Protein AF-A0A4W3JZZ7-F1 (afdb_monomer_lite)

Organism: Callorhinchus milii (NCBI:txid7868)

Sequence (63 aa):
LYSHLNDFVLFQLISIGSSYNYGNEDQAEFLCVVSRELNNSTNGIVIEPSEKAKILQERGSRM

pLDDT: mean 70.4, std 13.47, range [46.41, 90.81]

Foldseek 3Di:
DPPVVVQKDFDDKDQPQQPDDPPDDDRDRIDTDIDGDDPPPPDDDDPPPDVVRVVVVVVVVPD

Secondary structure (DSSP, 8-state):
--GGGTTPEEEEEEE--TT-B-SSS-B-SEEEEEE------SSS---PPPHHHHHHHHHHTT-

Radius of gyration: 16.37 Å; chains: 1; bounding box: 33×33×44 Å

Structure (mmCIF, N/CA/C/O backbone):
data_AF-A0A4W3JZZ7-F1
#
_entry.id   AF-A0A4W3JZZ7-F1
#
loop_
_atom_site.group_PDB
_atom_site.id
_atom_site.type_symbol
_atom_site.label_atom_id
_atom_site.label_alt_id
_atom_site.label_comp_id
_atom_site.label_asym_id
_atom_site.label_entity_id
_atom_site.label_seq_id
_atom_site.pdbx_PDB_ins_code
_atom_site.Cartn_x
_atom_site.Cartn_y
_atom_site.Cartn_z
_atom_site.occupancy
_atom_site.B_iso_or_equiv
_atom_site.auth_seq_id
_atom_site.auth_comp_id
_atom_site.auth_asym_id
_atom_site.auth_atom_id
_atom_site.pdbx_PDB_model_num
ATOM 1 N N . LEU A 1 1 ? 4.096 -13.987 15.671 1.00 47.75 1 LEU A N 1
ATOM 2 C CA . LEU A 1 1 ? 4.478 -13.190 14.480 1.00 47.75 1 LEU A CA 1
ATOM 3 C C . LEU A 1 1 ? 3.423 -13.237 13.365 1.00 47.75 1 LEU A C 1
ATOM 5 O O . LEU A 1 1 ? 3.195 -12.210 12.753 1.00 47.75 1 LEU A O 1
ATOM 9 N N . TYR A 1 2 ? 2.745 -14.371 13.129 1.00 47.38 2 TYR A N 1
ATOM 10 C CA . TYR A 1 2 ? 1.769 -14.528 12.031 1.00 47.38 2 TYR A CA 1
ATOM 11 C C . TYR A 1 2 ? 0.332 -14.060 12.338 1.00 47.38 2 TYR A C 1
ATOM 13 O O . TYR A 1 2 ? -0.433 -13.762 11.426 1.00 47.38 2 TYR A O 1
ATOM 21 N N . SER A 1 3 ? -0.045 -13.969 13.615 1.00 49.59 3 SER A N 1
ATOM 22 C CA . SER A 1 3 ? -1.418 -13.621 14.009 1.00 49.59 3 SER A CA 1
ATOM 23 C C . SER A 1 3 ? -1.808 -12.194 13.620 1.00 49.59 3 SER A C 1
ATOM 25 O O . SER A 1 3 ? -2.957 -11.958 13.292 1.00 49.59 3 SER A O 1
ATOM 27 N N . HIS A 1 4 ? -0.846 -11.267 13.587 1.00 56.19 4 HIS A N 1
ATOM 28 C CA . HIS A 1 4 ? -1.122 -9.844 13.375 1.00 56.19 4 HIS A CA 1
ATOM 29 C C . HIS A 1 4 ? -1.367 -9.478 11.895 1.00 56.19 4 HIS A C 1
ATOM 31 O O . HIS A 1 4 ? -1.846 -8.386 11.598 1.00 56.19 4 HIS A O 1
ATOM 37 N N . LEU A 1 5 ? -1.017 -10.361 10.952 1.00 61.44 5 LEU A N 1
ATOM 38 C CA . LEU A 1 5 ? -1.154 -10.066 9.523 1.00 61.44 5 LEU A CA 1
ATOM 39 C C . LEU A 1 5 ? -2.559 -10.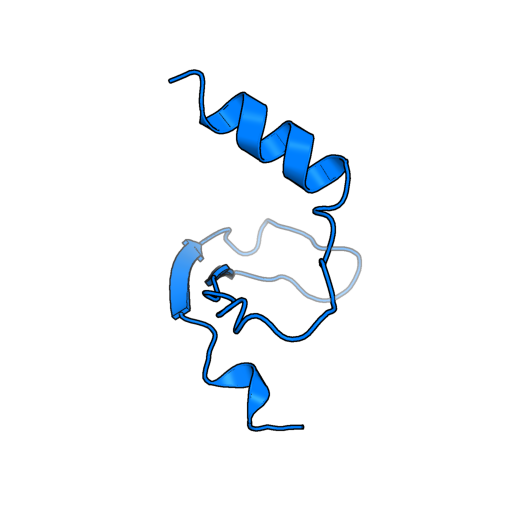381 8.977 1.00 61.44 5 LEU A C 1
ATOM 41 O O . LEU A 1 5 ? -2.938 -9.830 7.951 1.00 61.44 5 LEU A O 1
ATOM 45 N N . ASN A 1 6 ? -3.335 -11.233 9.662 1.00 64.88 6 ASN A N 1
ATOM 46 C CA . ASN A 1 6 ? -4.689 -11.611 9.229 1.00 64.88 6 ASN A CA 1
ATOM 47 C C . ASN A 1 6 ? -5.724 -10.486 9.420 1.00 64.88 6 ASN A C 1
ATOM 49 O O . ASN A 1 6 ? -6.794 -10.549 8.827 1.00 64.88 6 ASN A O 1
ATOM 53 N N . ASP A 1 7 ? -5.398 -9.451 10.200 1.00 74.75 7 ASP A N 1
ATOM 54 C CA . ASP A 1 7 ? -6.290 -8.312 10.466 1.00 74.75 7 ASP A CA 1
ATOM 55 C C . ASP A 1 7 ? -6.203 -7.205 9.400 1.00 74.75 7 ASP A C 1
ATOM 57 O O . ASP A 1 7 ? -6.859 -6.168 9.515 1.00 74.75 7 ASP A O 1
ATOM 61 N N . PHE A 1 8 ? -5.358 -7.380 8.381 1.00 81.69 8 PHE A N 1
ATOM 62 C CA . PHE A 1 8 ? -5.234 -6.421 7.292 1.00 81.69 8 PHE A CA 1
ATOM 63 C C . PHE A 1 8 ? -6.203 -6.769 6.163 1.00 81.69 8 PHE A C 1
ATOM 65 O O . PHE A 1 8 ? -6.088 -7.804 5.509 1.00 81.69 8 PHE A O 1
ATOM 72 N N . VAL A 1 9 ? -7.142 -5.866 5.910 1.00 83.75 9 VAL A N 1
ATOM 73 C CA . VAL A 1 9 ? -8.080 -5.935 4.795 1.00 83.75 9 VAL A CA 1
ATOM 74 C C . VAL A 1 9 ? -7.441 -5.276 3.580 1.00 83.75 9 VAL A C 1
ATOM 76 O O . VAL A 1 9 ? -6.967 -4.139 3.642 1.00 83.75 9 VAL A O 1
ATOM 79 N N . LEU A 1 10 ? -7.437 -5.986 2.453 1.00 83.19 10 LEU A N 1
ATOM 80 C CA . LEU A 1 10 ? -7.056 -5.408 1.171 1.00 83.19 10 LEU A CA 1
ATOM 81 C C . LEU A 1 10 ? -8.101 -4.365 0.766 1.00 83.19 10 LEU A C 1
ATOM 83 O O . LEU A 1 10 ? -9.256 -4.707 0.528 1.00 83.19 10 LEU A O 1
ATOM 87 N N . PHE A 1 11 ? -7.691 -3.105 0.669 1.00 87.06 11 PHE A N 1
ATOM 88 C CA . PHE A 1 11 ? -8.573 -2.018 0.258 1.00 87.06 11 PHE A CA 1
ATOM 89 C C . PHE A 1 11 ? -8.461 -1.745 -1.241 1.00 87.06 11 PHE A C 1
ATOM 91 O O . PHE A 1 11 ? -9.470 -1.567 -1.915 1.00 87.06 11 PHE A O 1
ATOM 98 N N . GLN A 1 12 ? -7.239 -1.738 -1.781 1.00 90.12 12 GLN A N 1
ATOM 99 C CA . GLN A 1 12 ? -7.028 -1.464 -3.200 1.00 90.12 12 GLN A CA 1
ATOM 100 C C . GLN A 1 12 ? -5.747 -2.119 -3.717 1.00 90.12 12 GLN A C 1
ATOM 102 O O . GLN A 1 12 ? -4.680 -1.962 -3.129 1.00 90.12 12 GLN A O 1
ATOM 107 N N . LEU A 1 13 ? -5.844 -2.784 -4.870 1.00 90.81 13 LEU A N 1
ATOM 108 C CA . LEU A 1 13 ? -4.691 -3.174 -5.680 1.00 90.81 13 LEU A CA 1
ATOM 109 C C . LEU A 1 13 ? -4.559 -2.182 -6.836 1.00 90.81 13 LEU A C 1
ATOM 111 O O . LEU A 1 13 ? -5.512 -1.971 -7.587 1.00 90.81 13 LEU A O 1
ATOM 115 N N . ILE A 1 14 ? -3.402 -1.545 -6.956 1.00 90.62 14 ILE A N 1
ATOM 116 C CA . ILE A 1 14 ? -3.131 -0.529 -7.974 1.00 90.62 14 ILE A CA 1
ATOM 117 C C . ILE A 1 14 ? -2.060 -1.087 -8.897 1.00 90.62 14 ILE A C 1
ATOM 119 O O . ILE A 1 14 ? -0.986 -1.448 -8.425 1.00 90.62 14 ILE A O 1
ATOM 123 N N . SER A 1 15 ? -2.338 -1.148 -10.200 1.00 89.06 15 SER A N 1
ATOM 124 C CA . SER A 1 15 ? -1.301 -1.436 -11.192 1.00 89.06 15 SER A CA 1
ATOM 125 C C . SER A 1 15 ? -0.547 -0.148 -11.499 1.00 89.06 15 SER A C 1
ATOM 127 O O . SER A 1 15 ? -1.146 0.838 -11.924 1.00 89.06 15 SER A O 1
ATOM 129 N N . ILE A 1 16 ? 0.755 -0.148 -11.235 1.00 87.00 16 ILE A N 1
ATOM 130 C CA . ILE A 1 16 ? 1.656 0.988 -11.477 1.00 87.00 16 ILE A CA 1
ATOM 131 C C . ILE A 1 16 ? 2.565 0.757 -12.690 1.00 87.00 16 ILE A C 1
ATOM 133 O O . ILE A 1 16 ? 3.210 1.693 -13.160 1.00 87.00 16 ILE A O 1
ATOM 137 N N . GLY A 1 17 ? 2.561 -0.465 -13.234 1.00 81.62 17 GLY A N 1
ATOM 138 C CA . GLY A 1 17 ? 3.393 -0.866 -14.362 1.00 81.62 17 GLY A CA 1
ATOM 139 C C . GLY A 1 17 ? 4.882 -0.934 -14.009 1.00 81.62 17 GLY A C 1
ATOM 140 O O . GLY A 1 17 ? 5.331 -0.446 -12.977 1.00 81.62 17 GLY A O 1
ATOM 141 N N . SER A 1 18 ? 5.670 -1.527 -14.901 1.00 77.25 18 SER A N 1
ATOM 142 C CA . SER A 1 18 ? 7.117 -1.725 -14.717 1.00 77.25 18 SER A CA 1
ATOM 143 C C . SER A 1 18 ? 7.930 -0.421 -14.736 1.00 77.25 18 SER A C 1
ATOM 145 O O . SER A 1 18 ? 9.081 -0.372 -14.315 1.00 77.25 18 SER A O 1
ATOM 147 N N . SER A 1 19 ? 7.336 0.685 -15.194 1.00 73.88 19 SER A N 1
ATOM 148 C CA . SER A 1 19 ? 8.022 1.979 -15.280 1.00 73.88 19 SER A CA 1
ATOM 149 C C . SER A 1 19 ? 8.230 2.669 -13.926 1.00 73.88 19 SER A C 1
ATOM 151 O O . SER A 1 19 ? 8.999 3.629 -13.855 1.00 73.88 19 SER A O 1
ATOM 153 N N . TYR A 1 20 ? 7.575 2.210 -12.853 1.00 71.88 20 TYR A N 1
ATOM 154 C CA . TYR A 1 20 ? 7.803 2.742 -11.512 1.00 71.88 20 TYR A CA 1
ATOM 155 C C . TYR A 1 20 ? 9.064 2.122 -10.893 1.00 71.88 20 TYR A C 1
ATOM 157 O O . TYR A 1 20 ? 9.085 0.961 -10.488 1.00 71.88 20 TYR A O 1
ATOM 165 N N . ASN A 1 21 ? 10.141 2.906 -10.830 1.00 70.31 21 ASN A N 1
ATOM 166 C CA . ASN A 1 21 ? 11.439 2.450 -10.339 1.00 70.31 21 ASN A CA 1
ATOM 167 C C . ASN A 1 21 ? 11.626 2.805 -8.854 1.00 70.31 21 ASN A C 1
ATOM 169 O O . ASN A 1 21 ? 11.821 3.974 -8.514 1.00 70.31 21 ASN A O 1
ATOM 173 N N . TYR A 1 22 ? 11.587 1.804 -7.969 1.00 69.62 22 TYR A N 1
ATOM 174 C CA . TYR A 1 22 ? 11.867 1.968 -6.538 1.00 69.62 22 TYR A CA 1
ATOM 175 C C . TYR A 1 22 ? 13.347 1.691 -6.234 1.00 69.62 22 TYR A C 1
ATOM 177 O O . TYR A 1 22 ? 13.676 0.787 -5.482 1.00 69.62 22 TYR A O 1
ATOM 185 N N . GLY A 1 23 ? 14.256 2.454 -6.845 1.00 70.06 23 GLY A N 1
ATOM 186 C CA . GLY A 1 23 ? 15.672 2.479 -6.464 1.00 70.06 23 GLY A CA 1
ATOM 187 C C . GLY A 1 23 ? 16.429 1.142 -6.567 1.00 70.06 23 GLY A C 1
ATOM 188 O O . GLY A 1 23 ? 16.539 0.395 -5.607 1.00 70.06 23 GLY A O 1
ATOM 189 N N . ASN A 1 24 ? 17.094 0.957 -7.707 1.00 65.38 24 ASN A N 1
ATOM 190 C CA . ASN A 1 24 ? 18.265 0.101 -7.962 1.00 65.38 24 ASN A CA 1
ATOM 191 C C . ASN A 1 24 ? 18.205 -1.438 -8.015 1.00 65.38 24 ASN A C 1
ATOM 193 O O . ASN A 1 24 ? 19.236 -1.966 -8.401 1.00 65.38 24 ASN A O 1
ATOM 197 N N . GLU A 1 25 ? 17.100 -2.171 -7.832 1.00 66.69 25 GLU A N 1
ATOM 198 C CA . GLU A 1 25 ? 17.045 -3.514 -8.482 1.00 66.69 25 GLU A CA 1
ATOM 199 C C . GLU A 1 25 ? 15.660 -4.152 -8.652 1.00 66.69 25 GLU A C 1
ATOM 201 O O . GLU A 1 25 ? 15.495 -4.953 -9.569 1.00 66.69 25 GLU A O 1
ATOM 206 N N . ASP A 1 26 ? 14.633 -3.736 -7.905 1.00 69.12 26 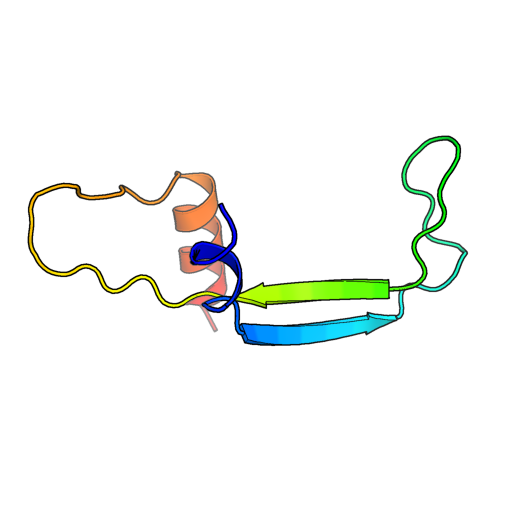ASP A N 1
ATOM 207 C CA . ASP A 1 26 ? 13.298 -4.338 -8.025 1.00 69.12 26 ASP A CA 1
ATOM 208 C C . ASP A 1 26 ? 12.257 -3.361 -8.596 1.00 69.12 26 ASP A C 1
ATOM 210 O O . ASP A 1 26 ? 11.994 -2.284 -8.052 1.00 69.12 26 ASP A O 1
ATOM 214 N N . GLN A 1 27 ? 11.644 -3.749 -9.718 1.00 74.75 27 GLN A N 1
ATOM 215 C CA . GLN A 1 27 ? 10.478 -3.067 -10.281 1.00 74.75 27 GLN A CA 1
ATOM 216 C C . GLN A 1 27 ? 9.213 -3.69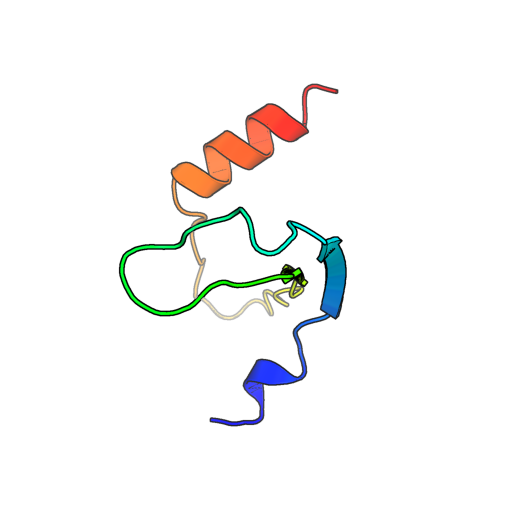5 -9.694 1.00 74.75 27 GLN A C 1
ATOM 218 O O . GLN A 1 27 ? 8.936 -4.873 -9.909 1.00 74.75 27 GLN A O 1
ATOM 223 N N . ALA A 1 28 ? 8.433 -2.909 -8.953 1.00 80.38 28 ALA A N 1
ATOM 224 C CA . ALA A 1 28 ? 7.117 -3.330 -8.493 1.00 80.38 28 ALA A CA 1
ATOM 225 C C . ALA A 1 28 ? 6.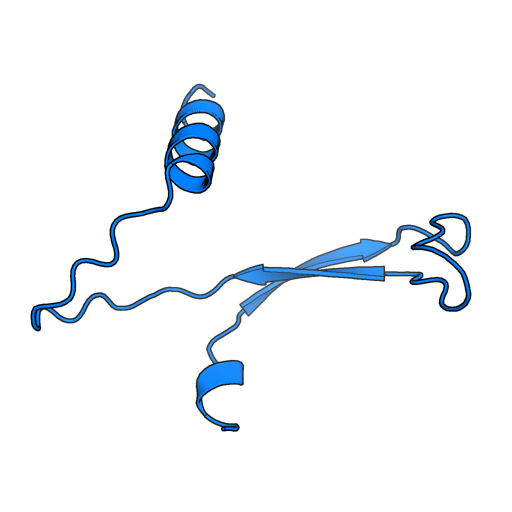072 -2.964 -9.552 1.00 80.38 28 ALA A C 1
ATOM 227 O O . ALA A 1 28 ? 5.938 -1.801 -9.917 1.00 80.38 28 ALA A O 1
ATOM 228 N N . GLU A 1 29 ? 5.298 -3.940 -10.021 1.00 86.62 29 GLU A N 1
ATOM 229 C CA . GLU A 1 29 ? 4.213 -3.701 -10.988 1.00 86.62 29 GLU A CA 1
ATOM 230 C C . GLU A 1 29 ? 2.896 -3.309 -10.307 1.00 86.62 29 GLU A C 1
ATOM 232 O O . GLU A 1 29 ? 1.987 -2.758 -10.942 1.00 86.62 29 GLU A O 1
ATOM 237 N N . PHE A 1 30 ? 2.797 -3.578 -9.002 1.00 86.75 30 PHE A N 1
ATOM 238 C CA . PHE A 1 30 ? 1.585 -3.396 -8.219 1.00 86.75 30 PHE A CA 1
ATOM 239 C C . PHE A 1 30 ? 1.864 -2.801 -6.840 1.00 86.75 30 PHE A C 1
ATOM 241 O O . PHE A 1 30 ? 2.849 -3.136 -6.183 1.00 86.75 30 PHE A O 1
ATOM 248 N N . LEU A 1 31 ? 0.933 -1.967 -6.373 1.00 88.31 31 LEU A N 1
ATOM 249 C CA . LEU A 1 31 ? 0.866 -1.484 -4.998 1.00 88.31 31 LEU A CA 1
ATOM 250 C C . LEU A 1 31 ? -0.384 -2.034 -4.320 1.00 88.31 31 LEU A C 1
ATOM 252 O O . LEU A 1 31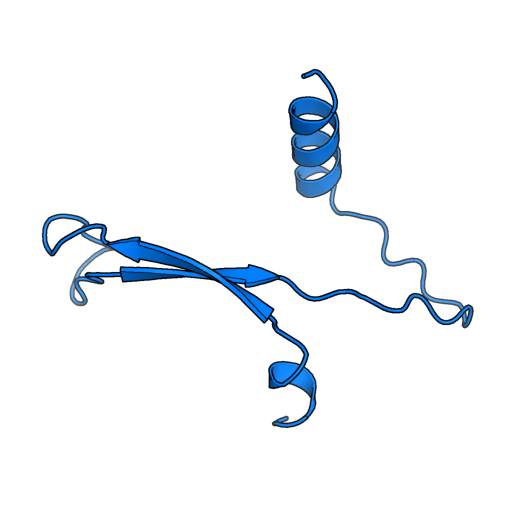 ? -1.493 -1.944 -4.848 1.00 88.31 31 LEU A O 1
ATOM 256 N N . CYS A 1 32 ? -0.183 -2.584 -3.130 1.00 90.00 32 CYS A N 1
ATOM 257 C CA . CYS A 1 32 ? -1.227 -3.140 -2.290 1.00 90.00 32 CYS A CA 1
ATOM 258 C C . CYS A 1 32 ? -1.533 -2.150 -1.162 1.00 90.00 32 CYS A C 1
ATOM 260 O O . CYS A 1 32 ? -0.719 -1.949 -0.260 1.00 90.00 32 CYS A O 1
ATOM 262 N N . VAL A 1 33 ? -2.695 -1.506 -1.223 1.00 88.88 33 VAL A N 1
ATOM 263 C CA . VAL A 1 33 ? -3.213 -0.675 -0.137 1.00 88.88 33 VAL A CA 1
ATOM 264 C C . VAL A 1 33 ? -4.003 -1.582 0.791 1.00 88.88 33 VAL A C 1
ATOM 266 O O . VAL A 1 33 ? -5.052 -2.109 0.416 1.00 88.88 33 VAL A O 1
ATOM 269 N N . VAL A 1 34 ? -3.495 -1.749 2.006 1.00 88.88 34 VAL A N 1
ATOM 270 C CA . VAL A 1 34 ? -4.165 -2.484 3.077 1.00 88.88 34 VAL A CA 1
ATOM 271 C C . VAL A 1 34 ? -4.596 -1.524 4.175 1.00 88.88 34 VAL A C 1
ATOM 273 O O . VAL A 1 34 ? -3.915 -0.538 4.462 1.00 88.88 34 VAL A O 1
ATOM 276 N N . SER A 1 35 ? -5.715 -1.820 4.815 1.00 85.56 35 SER A N 1
ATOM 277 C CA . SER A 1 35 ? -6.165 -1.146 6.027 1.00 85.56 35 SER A CA 1
ATOM 278 C C . SER A 1 35 ? -6.337 -2.172 7.140 1.00 85.56 35 SER A C 1
ATOM 280 O O . SER A 1 35 ? -6.509 -3.359 6.891 1.00 85.56 35 SER A O 1
ATOM 282 N N . ARG A 1 36 ? -6.258 -1.724 8.390 1.00 85.50 36 ARG A N 1
ATOM 283 C CA . ARG A 1 36 ? -6.641 -2.524 9.556 1.00 85.50 36 ARG A CA 1
ATOM 284 C C . ARG A 1 36 ? -7.487 -1.657 10.460 1.00 85.50 36 ARG A C 1
ATOM 286 O O . ARG A 1 36 ? -7.141 -0.498 10.700 1.00 85.50 36 ARG A O 1
ATOM 293 N N . GLU A 1 37 ? -8.569 -2.215 10.967 1.00 79.38 37 GLU A N 1
ATOM 294 C CA . GLU A 1 37 ? -9.296 -1.590 12.058 1.00 79.38 37 GLU A CA 1
ATOM 295 C C . GLU A 1 37 ? -8.546 -1.901 13.356 1.00 79.38 37 GLU A C 1
ATOM 297 O O . GLU A 1 37 ? -8.262 -3.059 13.659 1.00 79.38 37 GLU A O 1
ATOM 302 N N . LEU A 1 38 ? -8.158 -0.868 14.105 1.00 75.31 38 LEU A N 1
ATOM 303 C CA . LEU A 1 38 ? -7.627 -1.063 15.447 1.00 75.31 38 LEU A CA 1
ATOM 304 C C . LEU A 1 38 ? -8.791 -0.980 16.427 1.00 75.31 38 LEU A C 1
ATOM 306 O O . LEU A 1 38 ? -9.328 0.097 16.680 1.00 75.31 38 LEU A O 1
ATOM 310 N N . ASN A 1 39 ? -9.168 -2.115 17.000 1.00 68.38 39 ASN A N 1
ATOM 311 C CA . ASN A 1 39 ? -10.038 -2.140 18.160 1.00 68.38 39 ASN A CA 1
ATOM 312 C C . ASN A 1 39 ? -9.280 -1.541 19.355 1.00 68.38 39 ASN A C 1
ATOM 314 O O . ASN A 1 39 ? -8.512 -2.214 20.037 1.00 68.38 39 ASN A O 1
ATOM 318 N N . ASN A 1 40 ? -9.517 -0.258 19.638 1.00 53.66 40 ASN A N 1
ATOM 319 C CA . ASN A 1 40 ? -9.140 0.361 20.907 1.00 53.66 40 ASN A CA 1
ATOM 320 C C . ASN A 1 40 ? -10.017 -0.225 22.027 1.00 53.66 40 ASN A C 1
ATOM 322 O O . ASN A 1 40 ? -10.857 0.468 22.597 1.00 53.66 40 ASN A O 1
ATOM 326 N N . SER A 1 41 ? -9.861 -1.512 22.354 1.00 48.06 41 SER A N 1
ATOM 327 C CA . SER A 1 41 ? -10.396 -2.023 23.610 1.00 48.06 41 SER A CA 1
ATOM 328 C C . SER A 1 41 ? -9.705 -1.245 24.722 1.00 48.06 41 SER A C 1
ATOM 330 O O . SER A 1 41 ? -8.479 -1.262 24.833 1.00 48.06 41 SER A O 1
ATOM 332 N N . THR A 1 42 ? -10.512 -0.513 25.472 1.00 49.94 42 THR A N 1
ATOM 333 C CA . THR A 1 42 ? -10.194 0.473 26.498 1.00 49.94 42 THR A CA 1
ATOM 334 C C . THR A 1 42 ? -9.307 -0.101 27.605 1.00 49.94 42 THR A C 1
ATOM 336 O O . THR A 1 42 ? -9.771 -0.351 28.705 1.00 49.94 42 THR A O 1
ATOM 339 N N . ASN A 1 43 ? -8.022 -0.311 27.326 1.00 48.25 43 ASN A N 1
ATOM 340 C CA . ASN A 1 43 ? -6.997 -0.679 28.300 1.00 48.25 43 ASN A CA 1
ATOM 341 C C . ASN A 1 43 ? -5.703 0.100 28.001 1.00 48.25 43 ASN A C 1
ATOM 343 O O . ASN A 1 43 ? -4.684 -0.447 27.592 1.00 48.25 43 ASN A O 1
ATOM 347 N N . GLY A 1 44 ? -5.770 1.420 28.191 1.00 46.41 44 GLY A N 1
ATOM 348 C CA . GLY A 1 44 ? -4.643 2.215 28.691 1.00 46.41 44 GLY A CA 1
ATOM 349 C C . GLY A 1 44 ? -3.514 2.642 27.747 1.00 46.41 44 GLY A C 1
ATOM 350 O O . GLY A 1 44 ? -2.658 3.392 28.204 1.00 46.41 44 GLY A O 1
ATOM 351 N N . ILE A 1 45 ? -3.481 2.257 26.468 1.00 49.53 45 ILE A N 1
ATOM 352 C CA . ILE A 1 45 ? -2.491 2.805 25.521 1.00 49.53 45 ILE A CA 1
ATOM 353 C C . ILE A 1 45 ? -3.223 3.607 24.450 1.00 49.53 45 ILE A C 1
ATOM 355 O O . ILE A 1 45 ? -3.707 3.075 23.453 1.00 49.53 45 ILE A O 1
ATOM 359 N N . VAL A 1 46 ? -3.314 4.916 24.681 1.00 49.62 46 VAL A N 1
ATOM 360 C CA . VAL A 1 46 ? -3.664 5.888 23.645 1.00 49.62 46 VAL A CA 1
ATOM 361 C C . VAL A 1 46 ? -2.516 5.876 22.641 1.00 49.62 46 VAL A C 1
ATOM 363 O O . VAL A 1 46 ? -1.460 6.454 22.889 1.00 49.62 46 VAL A O 1
ATOM 366 N N . ILE A 1 47 ? -2.696 5.185 21.518 1.00 59.16 47 ILE A N 1
ATOM 367 C CA . ILE A 1 47 ? -1.824 5.385 20.363 1.00 59.16 47 ILE A CA 1
ATOM 368 C C . ILE A 1 47 ? -2.231 6.735 19.774 1.00 59.16 47 ILE A C 1
ATOM 370 O O . ILE A 1 47 ? -3.155 6.820 18.968 1.00 59.16 47 ILE A O 1
ATOM 374 N N . GLU A 1 48 ? -1.597 7.804 20.256 1.00 60.44 48 GLU A N 1
ATOM 375 C CA . GLU A 1 48 ? -1.733 9.137 19.672 1.00 60.44 48 GLU A CA 1
ATOM 376 C C . GLU A 1 48 ? -1.414 9.032 18.169 1.00 60.44 48 GLU A C 1
ATOM 378 O O . GLU A 1 48 ? -0.343 8.528 17.804 1.00 60.44 48 GLU A O 1
ATOM 383 N N . PRO A 1 49 ? -2.324 9.459 17.275 1.00 60.31 49 PRO A N 1
ATOM 384 C CA . PRO A 1 49 ? -2.030 9.465 15.856 1.00 60.31 49 PRO A CA 1
ATOM 385 C C . PRO A 1 49 ? -0.819 10.366 15.616 1.00 60.31 49 PRO A C 1
ATOM 387 O O . PRO A 1 49 ? -0.785 11.507 16.076 1.00 60.31 49 PRO A O 1
ATOM 390 N N . SER A 1 50 ? 0.179 9.864 14.886 1.00 67.31 50 SER A N 1
ATOM 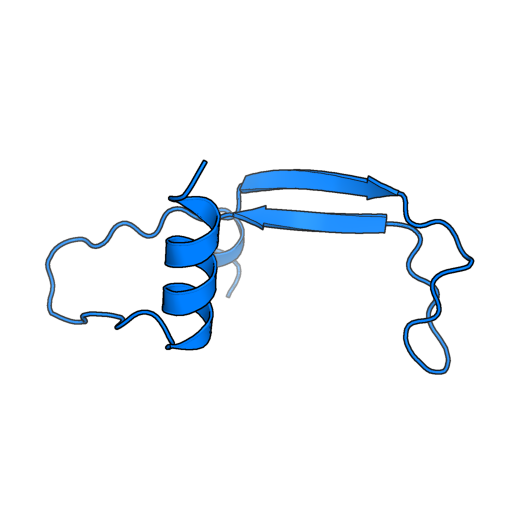391 C CA . SER A 1 50 ? 1.333 10.677 14.485 1.00 67.31 50 SER A CA 1
ATOM 392 C C . SER A 1 50 ? 0.848 11.945 13.771 1.00 67.31 50 SER A C 1
ATOM 394 O O . SER A 1 50 ? -0.121 11.887 13.013 1.00 67.31 50 SER A O 1
ATOM 396 N N . GLU A 1 51 ? 1.514 13.087 13.964 1.00 68.88 51 GLU A N 1
ATOM 397 C CA . GLU A 1 51 ? 1.129 14.368 13.344 1.00 68.88 51 GLU A CA 1
ATOM 398 C C . GLU A 1 51 ? 0.905 14.264 11.832 1.00 68.88 51 GLU A C 1
ATOM 400 O O . GLU A 1 51 ? -0.008 14.888 11.294 1.00 68.88 51 GLU A O 1
ATOM 405 N N . LYS A 1 52 ? 1.657 13.395 11.145 1.00 63.44 52 LYS A N 1
ATOM 406 C CA . LYS A 1 52 ? 1.444 13.128 9.716 1.00 63.44 52 LYS A CA 1
ATOM 407 C C . LYS A 1 52 ? 0.070 12.515 9.424 1.00 63.44 52 LYS A C 1
ATOM 409 O O . LYS A 1 52 ? -0.567 12.898 8.448 1.00 63.44 52 LYS A O 1
ATOM 414 N N . ALA A 1 53 ? -0.400 11.599 10.270 1.00 65.06 53 ALA A N 1
ATOM 415 C CA . ALA A 1 53 ? -1.728 11.001 10.159 1.00 65.06 53 ALA A CA 1
ATOM 416 C C . ALA A 1 53 ? -2.836 12.015 10.490 1.00 65.06 53 ALA A C 1
ATOM 418 O O . ALA A 1 53 ? -3.842 12.051 9.783 1.00 65.06 53 ALA A O 1
ATOM 419 N N . LYS A 1 54 ? -2.623 12.889 11.490 1.00 71.69 54 LYS A N 1
ATOM 420 C CA . LYS A 1 54 ? -3.564 13.976 11.831 1.00 71.69 54 LYS A CA 1
ATOM 421 C C . LYS A 1 54 ? -3.769 14.929 10.641 1.00 71.69 54 LYS A C 1
ATOM 423 O O . LYS A 1 54 ? -4.903 15.218 10.273 1.00 71.69 54 LYS A O 1
ATOM 428 N N . ILE A 1 55 ? -2.684 15.336 9.974 1.00 74.00 55 ILE A N 1
ATOM 429 C CA . ILE A 1 55 ? -2.740 16.226 8.799 1.00 74.00 55 ILE A CA 1
ATOM 430 C C . ILE A 1 55 ? -3.463 15.564 7.615 1.00 74.00 55 ILE A C 1
ATOM 432 O O . ILE A 1 55 ? -4.249 16.216 6.930 1.00 74.00 55 ILE A O 1
ATOM 436 N N . LEU A 1 56 ? -3.210 14.278 7.353 1.00 71.44 56 LEU A N 1
ATOM 437 C CA . LEU A 1 56 ? -3.876 13.547 6.267 1.00 71.44 56 LEU A CA 1
ATOM 438 C C . LEU A 1 56 ? -5.382 13.400 6.518 1.00 71.44 56 LEU A C 1
ATOM 440 O O . LEU A 1 56 ? -6.173 13.608 5.599 1.00 71.44 56 LEU A O 1
ATOM 444 N N . GLN A 1 57 ? -5.777 13.111 7.759 1.00 76.06 57 GLN A N 1
ATOM 445 C CA . GLN A 1 57 ? -7.181 13.015 8.151 1.00 76.06 57 GLN A CA 1
ATOM 446 C C . GLN A 1 57 ? -7.900 14.363 8.008 1.00 76.06 57 GLN A C 1
ATOM 448 O O . GLN A 1 57 ? -8.973 14.421 7.417 1.00 76.06 57 GLN A O 1
ATOM 453 N N . GLU A 1 58 ? -7.290 15.463 8.460 1.00 70.75 58 GLU A N 1
ATOM 454 C CA . GLU A 1 58 ? -7.891 16.796 8.337 1.00 70.75 58 GLU A CA 1
ATOM 455 C C . GLU A 1 58 ? -8.088 17.217 6.873 1.00 70.75 58 GLU A C 1
ATOM 457 O O . GLU A 1 58 ? -9.087 17.847 6.531 1.00 70.75 58 GLU A O 1
ATOM 462 N N . ARG A 1 59 ? -7.159 16.852 5.984 1.00 65.69 59 ARG A N 1
ATOM 463 C CA . ARG A 1 59 ? -7.266 17.162 4.551 1.00 65.69 59 ARG A CA 1
ATOM 464 C C . ARG A 1 59 ? -8.325 16.312 3.846 1.00 65.69 59 ARG A C 1
ATOM 466 O O . ARG A 1 59 ? -8.966 16.820 2.934 1.00 65.69 59 ARG A O 1
ATOM 473 N N . GLY A 1 60 ? -8.517 15.060 4.267 1.00 57.97 60 GLY A N 1
ATOM 474 C CA . GLY A 1 60 ? -9.554 14.168 3.734 1.00 57.97 60 GLY A CA 1
ATOM 475 C C . GLY A 1 60 ? -10.971 14.503 4.215 1.00 57.97 60 GLY A C 1
ATOM 476 O O . GLY A 1 60 ? -11.927 14.273 3.486 1.00 57.97 60 GLY A O 1
ATOM 477 N N . SER A 1 61 ? -11.111 15.103 5.401 1.00 62.06 61 SER A N 1
ATOM 478 C CA . SER A 1 61 ? -12.407 15.497 5.981 1.00 62.06 61 SER A CA 1
ATOM 479 C C . SER A 1 61 ? -12.994 16.803 5.427 1.00 62.06 61 SER A C 1
ATOM 481 O O . SER A 1 61 ? -14.078 17.199 5.842 1.00 62.06 61 SER A O 1
ATOM 483 N N . ARG A 1 62 ? -12.286 17.514 4.537 1.00 62.34 62 ARG A N 1
ATOM 484 C CA . ARG A 1 62 ? -12.735 18.794 3.946 1.00 62.34 62 ARG A CA 1
ATOM 485 C C . ARG A 1 62 ? -13.448 18.632 2.592 1.00 62.34 62 ARG A C 1
ATOM 487 O O . ARG A 1 62 ? -13.516 19.600 1.838 1.00 62.34 62 ARG A O 1
ATOM 494 N N . MET A 1 63 ? -13.939 17.435 2.275 1.00 53.12 63 MET A N 1
ATOM 495 C CA . MET A 1 63 ? -14.733 17.155 1.072 1.00 53.12 63 MET A CA 1
ATOM 496 C C . MET A 1 63 ? -16.226 17.115 1.376 1.00 53.12 63 MET A C 1
ATOM 498 O O . MET A 1 63 ? -16.589 16.549 2.430 1.00 53.12 63 MET A O 1
#